Protein AF-A0A956RIX8-F1 (afdb_monomer)

Mean predicted aligned error: 12.95 Å

Sequence (134 aa):
MHLSDLALVLPLASARAPATLLAGATAPDLAAALFGGALIGLASMLLLLFSGRVAGISGVVGGLLPPRLGDLDWRVGFVAGLLVGGLALRLALPSTLDLSTLPDSTPLLLLGGALVGVGTRMGNGCTSGHGVCG

Radius of gyration: 19.91 Å; Cα contacts (8 Å, |Δi|>4): 50; chains: 1; bounding box: 48×53×37 Å

Solvent-accessible surface area (backbone atoms only — not comparable to full-atom values): 8118 Å² total; per-residue (Å²): 141,71,86,71,70,70,69,75,67,61,77,73,70,73,82,64,82,65,81,67,59,67,77,67,55,48,74,69,54,54,50,50,51,52,49,52,50,51,52,54,51,50,54,42,51,50,43,30,71,74,68,73,44,78,59,28,67,63,58,46,58,47,49,56,65,71,64,51,90,88,58,51,69,63,42,50,49,50,52,49,48,53,52,49,52,55,50,50,45,46,71,75,42,58,85,79,63,70,71,85,77,55,75,86,51,60,69,57,53,53,50,51,51,51,52,51,52,52,48,29,60,74,64,78,39,39,69,49,31,59,68,72,73,98

Secondary structure (DSSP, 8-state):
--GGGGGSSGGGSTTS--TTSSSS--HHHHHHHHHHHHHHHHHHHHHHHHHSS---HHHHHHTBTTB-TTSHHHHHHHHHHHHHHHHHHHHH-TTS--GGGS-S-HHHHHHHHHHHHHHHHHTT--HHHHHH--

Foldseek 3Di:
DDPVVVVVPPVVVVPDDDPPVVVPCDPVNVVVVVVVLVVLLVVQVVCCVPVVDGPALLVLVVCVVVPDPPCVVSSVVVVVCVVVVVVVCCVVPVPVDDPVPDPPDPVCVVVVVVVQSVVCVVVVGDCRRVVRVD

Structure (mmCIF, N/CA/C/O backbone):
data_AF-A0A956RIX8-F1
#
_entry.id   AF-A0A956RIX8-F1
#
loop_
_atom_site.group_PDB
_atom_site.id
_atom_site.type_symbol
_atom_site.label_atom_id
_atom_site.label_alt_id
_atom_site.label_comp_id
_atom_site.label_asym_id
_atom_site.label_entity_id
_atom_site.label_seq_id
_atom_site.pdbx_PDB_ins_code
_atom_site.Cartn_x
_atom_site.Cartn_y
_atom_site.Cartn_z
_atom_site.occupancy
_atom_site.B_iso_or_equiv
_atom_site.auth_seq_id
_atom_site.auth_comp_id
_atom_site.auth_asym_id
_atom_site.auth_atom_id
_atom_site.pdbx_PDB_model_num
ATOM 1 N N . MET A 1 1 ? 21.889 -40.172 -22.197 1.00 45.00 1 MET A N 1
ATOM 2 C CA . MET A 1 1 ? 22.613 -39.676 -21.008 1.00 45.00 1 MET A CA 1
ATOM 3 C C . MET A 1 1 ? 22.876 -38.201 -21.252 1.00 45.00 1 MET A C 1
ATOM 5 O O . MET A 1 1 ? 23.864 -37.842 -21.871 1.00 45.00 1 MET A O 1
ATOM 9 N N . HIS A 1 2 ? 21.842 -37.403 -21.000 1.00 42.53 2 HIS A N 1
ATOM 10 C CA . HIS A 1 2 ? 21.683 -36.031 -21.482 1.00 42.53 2 HIS A CA 1
ATOM 11 C C . HIS A 1 2 ? 22.212 -35.042 -20.437 1.00 42.53 2 HIS A C 1
ATOM 13 O O . HIS A 1 2 ? 22.118 -35.305 -19.243 1.00 42.53 2 HIS A O 1
ATOM 19 N N . LEU A 1 3 ? 22.718 -33.898 -20.905 1.00 52.66 3 LEU A N 1
ATOM 20 C CA . LEU A 1 3 ? 23.271 -32.767 -20.145 1.00 52.66 3 LEU A CA 1
ATOM 21 C C . LEU A 1 3 ? 22.281 -32.072 -19.167 1.00 52.66 3 LEU A C 1
ATOM 23 O O . LEU A 1 3 ? 22.537 -30.959 -18.717 1.00 52.66 3 LEU A O 1
ATOM 27 N N . SER A 1 4 ? 21.150 -32.692 -18.827 1.00 58.34 4 SER A N 1
ATOM 28 C CA . SER A 1 4 ? 20.066 -32.102 -18.031 1.00 58.34 4 SER A CA 1
ATOM 29 C C . SER A 1 4 ? 20.335 -32.036 -16.520 1.00 58.34 4 SER A C 1
ATOM 31 O O . SER A 1 4 ? 19.686 -31.247 -15.842 1.00 58.34 4 SER A O 1
ATOM 33 N N . ASP A 1 5 ? 21.305 -32.786 -15.987 1.00 55.19 5 ASP A N 1
ATOM 34 C CA . ASP A 1 5 ? 21.595 -32.785 -14.539 1.00 55.19 5 ASP A CA 1
ATOM 35 C C . ASP A 1 5 ? 22.498 -31.623 -14.083 1.00 55.19 5 ASP A C 1
ATOM 37 O O . ASP A 1 5 ? 22.530 -31.284 -12.900 1.00 55.19 5 ASP A O 1
ATOM 41 N N . LEU A 1 6 ? 23.198 -30.943 -15.003 1.00 52.47 6 LEU A N 1
ATOM 42 C CA . LEU A 1 6 ? 24.134 -29.868 -14.639 1.00 52.47 6 LEU A CA 1
ATOM 43 C C . LEU A 1 6 ? 23.445 -28.520 -14.345 1.00 52.47 6 LEU A C 1
ATOM 45 O O . LEU A 1 6 ? 24.066 -27.622 -13.781 1.00 52.47 6 LEU A O 1
ATOM 49 N N . ALA A 1 7 ? 22.162 -28.375 -14.692 1.00 53.59 7 ALA A N 1
ATOM 50 C CA . ALA A 1 7 ? 21.370 -27.183 -14.378 1.00 53.59 7 ALA A CA 1
ATOM 51 C C . ALA A 1 7 ? 20.842 -27.180 -12.930 1.00 53.59 7 ALA A C 1
ATOM 53 O O . ALA A 1 7 ? 20.496 -26.124 -12.403 1.00 53.59 7 ALA A O 1
ATOM 54 N N . LEU A 1 8 ? 20.811 -28.340 -12.261 1.00 51.28 8 LEU A N 1
ATOM 55 C CA . LEU A 1 8 ? 20.220 -28.480 -10.927 1.00 51.28 8 LEU A CA 1
ATOM 56 C C . LEU A 1 8 ? 21.199 -28.159 -9.780 1.00 51.28 8 LEU A C 1
ATOM 58 O O . LEU A 1 8 ? 20.767 -27.924 -8.656 1.00 51.28 8 LEU A O 1
ATOM 62 N N . VAL A 1 9 ? 22.510 -28.107 -10.053 1.00 52.53 9 VAL A N 1
ATOM 63 C CA . VAL A 1 9 ? 23.556 -27.811 -9.046 1.00 52.53 9 VAL A CA 1
ATOM 64 C C . VAL A 1 9 ? 23.860 -26.306 -8.940 1.00 52.53 9 VAL A C 1
ATOM 66 O O . VAL A 1 9 ? 24.395 -25.844 -7.932 1.00 52.53 9 VAL A O 1
ATOM 69 N N . LEU A 1 10 ? 23.461 -25.501 -9.932 1.00 49.25 10 LEU A N 1
ATOM 70 C CA . LEU A 1 10 ? 23.761 -24.067 -9.977 1.00 49.25 10 LEU A CA 1
ATOM 71 C C . LEU A 1 10 ? 22.887 -23.135 -9.092 1.00 49.25 10 LEU A C 1
ATOM 73 O O . LEU A 1 10 ? 23.363 -22.033 -8.810 1.00 49.25 10 LEU A O 1
ATOM 77 N N . PRO A 1 11 ? 21.687 -23.489 -8.569 1.00 48.12 11 PRO A N 1
ATOM 78 C CA . PRO A 1 11 ? 20.913 -22.550 -7.754 1.00 48.12 11 PRO A CA 1
ATOM 79 C C . PRO A 1 11 ? 21.360 -22.508 -6.281 1.00 48.12 11 PRO A C 1
ATOM 81 O O . PRO A 1 11 ? 20.822 -21.726 -5.506 1.00 48.12 11 PRO A O 1
ATOM 84 N N . LEU A 1 12 ? 22.353 -23.306 -5.869 1.00 50.25 12 LEU A N 1
ATOM 85 C CA . LEU A 1 12 ? 22.854 -23.332 -4.484 1.00 50.25 12 LEU A CA 1
ATOM 86 C C . LEU A 1 12 ? 24.093 -22.446 -4.250 1.00 50.25 12 LEU A C 1
ATOM 88 O O . LEU A 1 12 ? 24.515 -22.271 -3.109 1.00 50.25 12 LEU A O 1
ATOM 92 N N . ALA A 1 13 ? 24.652 -21.831 -5.299 1.00 44.34 13 ALA A N 1
ATOM 93 C CA . ALA A 1 13 ? 25.787 -20.906 -5.194 1.00 44.34 13 ALA A CA 1
ATOM 94 C C . ALA A 1 13 ? 25.377 -19.419 -5.090 1.00 44.34 13 ALA A C 1
ATOM 96 O O . ALA A 1 13 ? 26.247 -18.555 -4.997 1.00 44.34 13 ALA A O 1
ATOM 97 N N . SER A 1 14 ? 24.074 -19.098 -5.056 1.00 47.12 14 SER A N 1
ATOM 98 C CA . SER A 1 14 ? 23.570 -17.719 -4.888 1.00 47.12 14 SER A CA 1
ATOM 99 C C . SER A 1 14 ? 23.425 -17.287 -3.417 1.00 47.12 14 SER A C 1
ATOM 101 O O . SER A 1 14 ? 22.762 -16.296 -3.118 1.00 47.12 14 SER A O 1
ATOM 103 N N . ALA A 1 15 ? 24.038 -18.021 -2.482 1.00 44.91 15 ALA A N 1
ATOM 104 C CA . ALA A 1 15 ? 24.066 -17.687 -1.05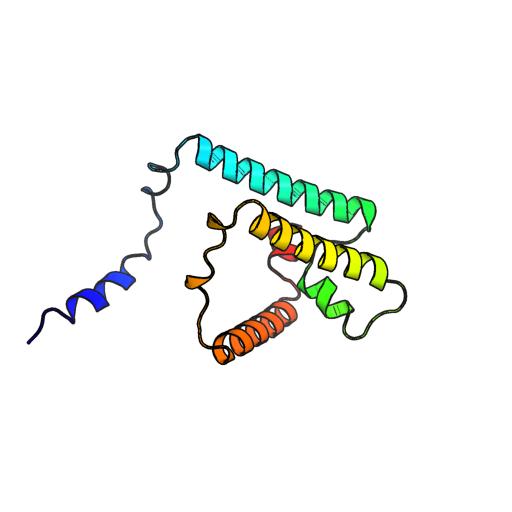5 1.00 44.91 15 ALA A CA 1
ATOM 105 C C . ALA A 1 15 ? 25.229 -16.747 -0.663 1.00 44.91 15 ALA A C 1
ATOM 107 O O . ALA A 1 15 ? 25.405 -16.442 0.517 1.00 44.91 15 ALA A O 1
ATOM 108 N N . ARG A 1 16 ? 26.027 -16.253 -1.624 1.00 46.75 16 ARG A N 1
ATOM 109 C CA . ARG A 1 16 ? 26.983 -15.157 -1.395 1.00 46.75 16 ARG A CA 1
ATOM 110 C C . ARG A 1 16 ? 26.485 -13.871 -2.040 1.00 46.75 16 ARG A C 1
ATOM 112 O O . ARG A 1 16 ? 26.516 -13.701 -3.252 1.00 46.75 16 ARG A O 1
ATOM 119 N N . ALA A 1 17 ? 26.027 -12.992 -1.161 1.00 50.84 17 ALA A N 1
ATOM 120 C CA . ALA A 1 17 ? 25.618 -11.624 -1.406 1.00 50.84 17 ALA A CA 1
ATOM 121 C C . ALA A 1 17 ? 26.650 -10.805 -2.222 1.00 50.84 17 ALA A C 1
ATOM 123 O O . ALA A 1 17 ? 27.845 -11.108 -2.228 1.00 50.84 17 ALA A O 1
ATOM 124 N N . PRO A 1 18 ? 26.190 -9.750 -2.911 1.00 52.62 18 PRO A N 1
ATOM 125 C CA . PRO A 1 18 ? 26.654 -9.394 -4.241 1.00 52.62 18 PRO A CA 1
ATOM 126 C C . PRO A 1 18 ? 27.433 -8.072 -4.236 1.00 52.62 18 PRO A C 1
ATOM 128 O O . PRO A 1 18 ? 26.849 -6.991 -4.266 1.00 52.62 18 PRO A O 1
ATOM 131 N N . ALA A 1 19 ? 28.764 -8.138 -4.280 1.00 52.03 19 ALA A N 1
ATOM 132 C CA . ALA A 1 19 ? 29.595 -6.962 -4.580 1.00 52.03 19 ALA A CA 1
ATOM 133 C C . ALA A 1 19 ? 29.402 -6.462 -6.034 1.00 52.03 19 ALA A C 1
ATOM 135 O O . ALA A 1 19 ? 29.719 -5.323 -6.359 1.00 52.03 19 ALA A O 1
ATOM 136 N N . THR A 1 20 ? 28.828 -7.296 -6.904 1.00 53.72 20 THR A N 1
ATOM 137 C CA . THR A 1 20 ? 28.527 -7.004 -8.313 1.00 53.72 20 THR A CA 1
ATOM 138 C C . THR A 1 20 ? 27.225 -6.225 -8.543 1.00 53.72 20 THR A C 1
ATOM 140 O O . THR A 1 20 ? 27.048 -5.686 -9.630 1.00 53.72 20 THR A O 1
ATOM 143 N N . LEU A 1 21 ? 26.335 -6.097 -7.547 1.00 51.97 21 LEU A N 1
ATOM 144 C CA . LEU A 1 21 ? 25.063 -5.357 -7.681 1.00 51.97 21 LEU A CA 1
ATOM 145 C C . LEU A 1 21 ? 25.234 -3.833 -7.555 1.00 51.97 21 LEU A C 1
ATOM 147 O O . LEU A 1 21 ? 24.476 -3.077 -8.150 1.00 51.97 21 LEU A O 1
ATOM 151 N N . LEU A 1 22 ? 26.266 -3.376 -6.838 1.00 53.00 22 LEU A N 1
ATOM 152 C CA . LEU A 1 22 ? 26.605 -1.950 -6.728 1.00 53.00 22 LEU A CA 1
ATOM 153 C C . LEU A 1 22 ? 27.419 -1.435 -7.925 1.00 53.00 22 LEU A C 1
ATOM 155 O O . LEU A 1 22 ? 27.432 -0.238 -8.178 1.00 53.00 22 LEU A O 1
ATOM 159 N N . ALA A 1 23 ? 28.067 -2.326 -8.683 1.00 52.69 23 ALA A N 1
ATOM 160 C CA . ALA A 1 23 ? 28.832 -1.960 -9.877 1.00 52.69 23 ALA A CA 1
ATOM 161 C C . ALA A 1 23 ? 27.947 -1.717 -11.118 1.00 52.69 23 ALA A C 1
ATOM 163 O O . ALA A 1 23 ? 28.408 -1.118 -12.086 1.00 52.69 23 ALA A O 1
ATOM 164 N N . GLY A 1 24 ? 26.691 -2.182 -11.089 1.00 52.81 24 GLY A N 1
ATOM 165 C CA . GLY A 1 24 ? 25.706 -2.006 -12.164 1.00 52.81 24 GLY A CA 1
ATOM 166 C C . GLY A 1 24 ? 24.582 -1.014 -11.853 1.00 52.81 24 GLY A C 1
ATOM 167 O O . GLY A 1 24 ? 23.819 -0.691 -12.755 1.00 52.81 24 GLY A O 1
ATOM 168 N N . ALA A 1 25 ? 24.474 -0.525 -10.611 1.00 55.72 25 ALA A N 1
ATOM 169 C CA . ALA A 1 25 ? 23.527 0.525 -10.253 1.00 55.72 25 ALA A CA 1
ATOM 170 C C . ALA A 1 25 ? 24.039 1.850 -10.821 1.00 55.72 25 ALA A C 1
ATOM 172 O O . ALA A 1 25 ? 24.967 2.466 -10.291 1.00 55.72 25 ALA A O 1
ATOM 173 N N . THR A 1 26 ? 23.465 2.277 -11.937 1.00 59.00 26 THR A N 1
ATOM 174 C CA . THR A 1 26 ? 23.766 3.595 -12.480 1.00 59.00 26 THR A CA 1
ATOM 175 C C . THR A 1 26 ? 23.222 4.656 -11.510 1.00 59.00 26 THR A C 1
ATOM 177 O O . THR A 1 26 ? 22.257 4.417 -10.786 1.00 59.00 26 THR A O 1
ATOM 180 N N . ALA A 1 27 ? 23.830 5.847 -11.453 1.00 62.72 27 ALA A N 1
ATOM 181 C CA . ALA A 1 27 ? 23.353 6.953 -10.608 1.00 62.72 27 ALA A CA 1
ATOM 182 C C . ALA A 1 27 ? 21.816 7.191 -10.623 1.00 62.72 27 ALA A C 1
ATOM 184 O O . ALA A 1 27 ? 21.268 7.467 -9.550 1.00 62.72 27 ALA A O 1
ATOM 185 N N . PRO A 1 28 ? 21.089 7.062 -11.760 1.00 63.47 28 PRO A N 1
ATOM 186 C CA . PRO A 1 28 ? 19.629 7.186 -11.758 1.00 63.47 28 PRO A CA 1
ATOM 187 C C . PRO A 1 28 ? 18.899 6.077 -10.982 1.00 63.47 28 PRO A C 1
ATOM 189 O O . PRO A 1 28 ? 17.834 6.350 -10.431 1.00 63.47 28 PRO A O 1
ATOM 192 N N . ASP A 1 29 ? 19.461 4.874 -10.860 1.00 75.69 29 ASP A N 1
ATOM 193 C CA . ASP A 1 29 ? 18.827 3.752 -10.151 1.00 75.69 29 ASP A CA 1
ATOM 194 C C . ASP A 1 29 ? 18.833 3.977 -8.634 1.00 75.69 29 ASP A C 1
ATOM 196 O O . ASP A 1 29 ? 17.839 3.741 -7.943 1.00 75.69 29 ASP A O 1
ATOM 200 N N . LEU A 1 30 ? 19.941 4.513 -8.111 1.00 80.75 30 LEU A N 1
ATOM 201 C CA . LEU A 1 30 ? 20.045 4.888 -6.701 1.00 80.75 30 LEU A CA 1
ATOM 202 C C . LEU A 1 30 ? 19.129 6.073 -6.375 1.00 80.75 30 LEU A C 1
ATOM 204 O O . LEU A 1 30 ? 18.462 6.076 -5.339 1.00 80.75 30 LEU A O 1
ATOM 208 N N . ALA A 1 31 ? 19.071 7.063 -7.269 1.00 80.75 31 ALA A N 1
ATOM 209 C CA . ALA A 1 31 ? 18.168 8.197 -7.126 1.00 80.75 31 ALA A CA 1
ATOM 210 C C . ALA A 1 31 ? 16.700 7.743 -7.115 1.00 80.75 31 ALA A C 1
ATOM 212 O O . ALA A 1 31 ? 15.934 8.196 -6.266 1.00 80.75 31 ALA A O 1
ATOM 213 N N . ALA A 1 32 ? 16.318 6.805 -7.988 1.00 82.75 32 ALA A N 1
ATOM 214 C CA . ALA A 1 32 ? 14.975 6.230 -8.012 1.00 82.75 32 ALA A CA 1
ATOM 215 C C . ALA A 1 32 ? 14.645 5.462 -6.720 1.00 82.75 32 ALA A C 1
ATOM 217 O O . ALA A 1 32 ? 13.554 5.632 -6.173 1.00 82.75 32 ALA A O 1
ATOM 218 N N . ALA A 1 33 ? 15.587 4.674 -6.189 1.00 83.50 33 ALA A N 1
ATOM 219 C CA . ALA A 1 33 ? 15.401 3.948 -4.931 1.00 83.50 33 ALA A CA 1
ATOM 220 C C . ALA A 1 33 ? 15.235 4.895 -3.727 1.00 83.50 33 ALA A C 1
ATOM 222 O O . ALA A 1 33 ? 14.320 4.717 -2.919 1.00 83.50 33 ALA A O 1
ATOM 223 N N . LEU A 1 34 ? 16.073 5.933 -3.630 1.00 86.44 34 LEU A N 1
ATOM 224 C CA . LEU A 1 34 ? 15.971 6.963 -2.590 1.00 86.44 34 LEU A CA 1
ATOM 225 C C . LEU A 1 34 ? 14.667 7.752 -2.703 1.00 86.44 34 LEU A C 1
ATOM 227 O O . LEU A 1 34 ? 14.008 7.995 -1.693 1.00 86.44 34 LEU A O 1
ATOM 231 N N . PHE A 1 35 ? 14.274 8.125 -3.921 1.00 89.38 35 PHE A N 1
ATOM 232 C CA . PHE A 1 35 ? 13.039 8.861 -4.164 1.00 89.38 35 PHE A CA 1
ATOM 233 C C . PHE A 1 35 ? 11.808 8.019 -3.814 1.00 89.38 35 PHE A C 1
ATOM 235 O O . PHE A 1 35 ? 10.914 8.497 -3.118 1.00 89.38 35 PHE A O 1
ATOM 242 N N . GLY A 1 36 ? 11.789 6.744 -4.209 1.00 86.38 36 GLY A N 1
ATOM 243 C CA . GLY A 1 36 ? 10.737 5.803 -3.827 1.00 86.38 36 GLY A CA 1
ATOM 244 C C . GLY A 1 36 ? 10.643 5.621 -2.310 1.00 86.38 36 GLY A C 1
ATOM 245 O O . GLY A 1 36 ? 9.555 5.730 -1.746 1.00 86.38 36 GLY A O 1
ATOM 246 N N . GLY A 1 37 ? 11.778 5.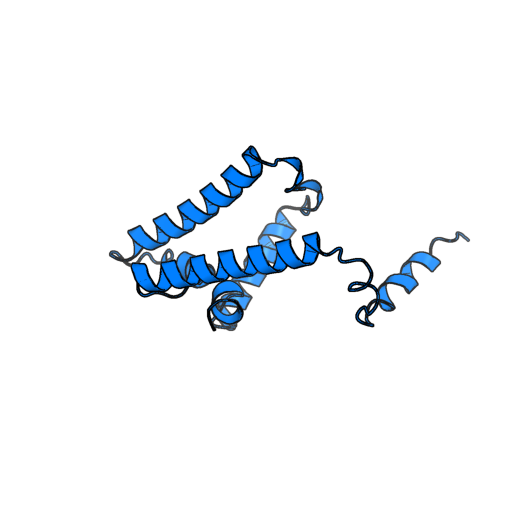425 -1.633 1.00 87.06 37 GLY A N 1
ATOM 247 C CA . GLY A 1 37 ? 11.829 5.323 -0.172 1.00 87.06 37 GLY A CA 1
ATOM 248 C C . GLY A 1 37 ? 11.341 6.592 0.532 1.00 87.06 37 GLY A C 1
ATOM 249 O O . GLY A 1 37 ? 10.523 6.513 1.450 1.00 87.06 37 GLY A O 1
ATOM 250 N N . ALA A 1 38 ? 11.773 7.766 0.063 1.00 89.62 38 ALA A N 1
ATOM 251 C CA . ALA A 1 38 ? 11.338 9.056 0.592 1.00 89.62 38 ALA A CA 1
ATOM 252 C C . ALA A 1 38 ? 9.827 9.271 0.416 1.00 89.62 38 ALA A C 1
ATOM 254 O O . ALA A 1 38 ? 9.167 9.720 1.352 1.00 89.62 38 ALA A O 1
ATOM 255 N N . LEU A 1 39 ? 9.263 8.907 -0.741 1.00 88.31 39 LEU A N 1
ATOM 256 C CA . LEU A 1 39 ? 7.821 8.984 -0.989 1.00 88.31 39 LEU A CA 1
ATOM 257 C C . LEU A 1 39 ? 7.023 8.053 -0.070 1.00 88.31 39 LEU A C 1
ATOM 259 O O . LEU A 1 39 ? 6.007 8.475 0.482 1.00 88.31 39 LEU A O 1
ATOM 263 N N . ILE A 1 40 ? 7.478 6.812 0.127 1.00 86.62 40 ILE A N 1
ATOM 264 C CA . ILE A 1 40 ? 6.809 5.850 1.019 1.00 86.62 40 ILE A CA 1
ATOM 265 C C . ILE A 1 40 ? 6.859 6.340 2.474 1.00 86.62 40 ILE A C 1
ATOM 267 O O . ILE A 1 40 ? 5.844 6.289 3.172 1.00 86.62 40 ILE A O 1
ATOM 271 N N . GLY A 1 41 ? 8.008 6.861 2.919 1.00 85.38 41 GLY A N 1
ATOM 272 C CA . GLY A 1 41 ? 8.167 7.440 4.256 1.00 85.38 41 GLY A CA 1
ATOM 273 C C . GLY A 1 41 ? 7.313 8.693 4.474 1.00 85.38 41 GLY A C 1
ATOM 274 O O . GLY A 1 41 ? 6.681 8.842 5.519 1.00 85.38 41 GLY A O 1
ATOM 275 N N . LEU A 1 42 ? 7.222 9.574 3.473 1.00 86.12 42 LEU A N 1
ATOM 276 C CA . LEU A 1 42 ? 6.328 10.734 3.531 1.00 86.12 42 LEU A CA 1
ATOM 277 C C . LEU A 1 42 ? 4.860 10.313 3.590 1.00 86.12 42 LEU A C 1
ATOM 279 O O . LEU A 1 42 ? 4.102 10.865 4.384 1.00 86.12 42 LEU A O 1
ATOM 283 N N . ALA A 1 43 ? 4.456 9.324 2.791 1.00 84.81 43 ALA A N 1
ATOM 284 C CA . ALA A 1 43 ? 3.088 8.820 2.793 1.00 84.81 43 ALA A CA 1
ATOM 285 C C . ALA A 1 43 ? 2.697 8.217 4.155 1.00 84.81 43 ALA A C 1
ATOM 287 O O . ALA A 1 43 ? 1.593 8.472 4.643 1.00 84.81 43 ALA A O 1
ATOM 288 N N . SER A 1 44 ? 3.594 7.461 4.800 1.00 83.50 44 SER A N 1
ATOM 289 C CA . SER A 1 44 ? 3.335 6.879 6.123 1.00 83.50 44 SER A CA 1
ATOM 290 C C . SER A 1 44 ? 3.280 7.939 7.232 1.00 83.50 44 SER A C 1
ATOM 292 O O . SER A 1 44 ? 2.382 7.885 8.074 1.00 83.50 44 SER A O 1
ATOM 294 N N . MET A 1 45 ? 4.161 8.946 7.192 1.00 82.50 45 MET A N 1
ATOM 295 C CA . MET A 1 45 ? 4.126 10.111 8.0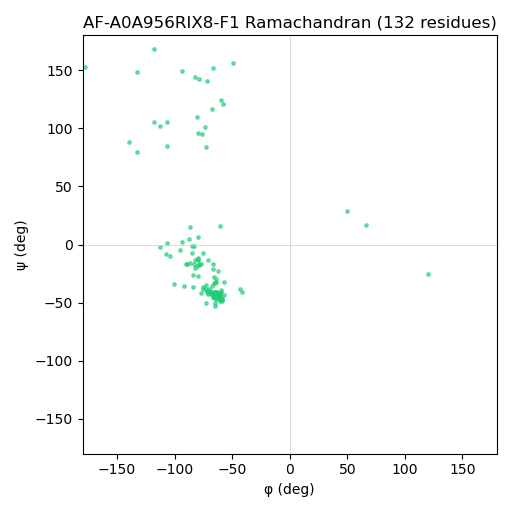90 1.00 82.50 45 MET A CA 1
ATOM 296 C C . MET A 1 45 ? 2.840 10.922 7.940 1.00 82.50 45 MET A C 1
ATOM 298 O O . MET A 1 45 ? 2.222 11.297 8.935 1.00 82.50 45 MET A O 1
ATOM 302 N N . LEU A 1 46 ? 2.403 11.169 6.705 1.00 82.62 46 LEU A N 1
ATOM 303 C CA . LEU A 1 46 ? 1.176 11.914 6.445 1.00 82.62 46 LEU A CA 1
ATOM 304 C C . LEU A 1 46 ? -0.045 11.165 6.990 1.00 82.62 46 LEU A C 1
ATOM 306 O O . LEU A 1 46 ? -0.919 11.765 7.614 1.00 82.62 46 LEU A O 1
ATOM 310 N N . LEU A 1 47 ? -0.078 9.842 6.827 1.00 81.12 47 LEU A N 1
ATOM 311 C CA . LEU A 1 47 ? -1.148 9.012 7.372 1.00 81.12 47 LEU A CA 1
ATOM 312 C C . LEU A 1 47 ? -1.162 9.026 8.908 1.00 81.12 47 LEU A C 1
ATOM 314 O O . LEU A 1 47 ? -2.232 9.147 9.510 1.00 81.12 47 LEU A O 1
ATOM 318 N N . LEU A 1 48 ? 0.015 8.983 9.537 1.00 80.00 48 LEU A N 1
ATOM 319 C CA . LEU A 1 48 ? 0.165 9.148 10.984 1.00 80.00 48 LEU A CA 1
ATOM 320 C C . LEU A 1 48 ? -0.333 10.514 11.466 1.00 80.00 48 LEU A C 1
ATOM 322 O O . LEU A 1 48 ? -1.051 10.571 12.460 1.00 80.00 48 LEU A O 1
ATOM 326 N N . LEU A 1 49 ? -0.010 11.595 10.757 1.00 80.19 49 LEU A N 1
ATOM 327 C CA . LEU A 1 49 ? -0.413 12.953 11.129 1.00 80.19 49 LEU A CA 1
ATOM 328 C C . LEU A 1 49 ? -1.919 13.195 10.966 1.00 80.19 49 LEU A C 1
ATOM 330 O O . LEU A 1 49 ? -2.531 13.813 11.833 1.00 80.19 49 LEU A O 1
ATOM 334 N N . PHE A 1 50 ? -2.528 12.704 9.884 1.00 73.56 50 PHE A N 1
ATOM 335 C CA . PHE A 1 50 ? -3.947 12.950 9.601 1.00 73.56 50 PHE A CA 1
ATOM 336 C C . PHE A 1 50 ? -4.897 11.986 10.318 1.00 73.56 50 PHE A C 1
ATOM 338 O O . PHE A 1 50 ? -5.984 12.393 10.717 1.00 73.56 50 PHE A O 1
ATOM 345 N N . SER A 1 51 ? -4.524 10.711 10.467 1.00 70.38 51 SER A N 1
ATOM 346 C CA . SER A 1 51 ? -5.383 9.698 11.107 1.00 70.38 51 SER A CA 1
ATOM 347 C C . SER A 1 51 ? -4.957 9.338 12.531 1.00 70.38 51 SER A C 1
ATOM 349 O O . SER A 1 51 ? -5.695 8.620 13.208 1.00 70.38 51 SER A O 1
ATOM 351 N N . GLY A 1 52 ? -3.783 9.787 12.998 1.00 66.94 52 GLY A N 1
ATOM 352 C CA . GLY A 1 52 ? -3.235 9.424 14.313 1.00 66.94 52 GLY A CA 1
ATOM 353 C C . GLY A 1 52 ? -2.859 7.943 14.432 1.00 66.94 52 GLY A C 1
ATOM 354 O O . GLY A 1 52 ? -2.758 7.418 15.539 1.00 66.94 52 GLY A O 1
ATOM 355 N N . ARG A 1 53 ? -2.734 7.229 13.304 1.00 70.25 53 ARG A N 1
ATOM 356 C CA . ARG A 1 53 ? -2.622 5.761 13.244 1.00 70.25 53 ARG A CA 1
ATOM 357 C C . ARG A 1 53 ? -1.481 5.328 12.332 1.00 70.25 53 ARG A C 1
ATOM 359 O O . ARG A 1 53 ? -1.180 5.990 11.351 1.00 70.25 53 ARG A O 1
ATOM 366 N N . VAL A 1 54 ? -0.861 4.197 12.657 1.00 72.94 54 VAL A N 1
ATOM 367 C CA . VAL A 1 54 ? 0.273 3.620 11.916 1.00 72.94 54 VAL A CA 1
ATOM 368 C C . VAL A 1 54 ? -0.203 2.898 10.643 1.00 72.94 54 VAL A C 1
ATOM 370 O O . VAL A 1 54 ? -1.231 2.215 10.661 1.00 72.94 54 VAL A O 1
ATOM 373 N N . ALA A 1 55 ? 0.560 2.995 9.546 1.00 68.25 55 ALA A N 1
ATOM 374 C CA . ALA A 1 55 ? 0.264 2.351 8.261 1.00 68.25 55 ALA A CA 1
ATOM 375 C C . ALA A 1 55 ? 0.495 0.819 8.296 1.00 68.25 55 ALA A C 1
ATOM 377 O O . ALA A 1 55 ? 1.538 0.297 7.899 1.00 68.25 55 ALA A O 1
ATOM 378 N N . GLY A 1 56 ? -0.503 0.065 8.764 1.00 72.44 56 GLY A N 1
ATOM 379 C CA . GLY A 1 56 ? -0.475 -1.402 8.798 1.00 72.44 56 GLY A CA 1
ATOM 380 C C . GLY A 1 56 ? -1.576 -2.035 7.952 1.00 72.44 56 GLY A C 1
ATOM 381 O O . GLY A 1 56 ? -2.714 -2.090 8.410 1.00 72.44 56 GLY A O 1
ATOM 382 N N . ILE A 1 57 ? -1.256 -2.589 6.775 1.00 74.81 57 ILE A N 1
ATOM 383 C CA . ILE A 1 57 ? -2.262 -3.198 5.875 1.00 74.81 57 ILE A CA 1
ATOM 384 C C . ILE A 1 57 ? -3.019 -4.335 6.584 1.00 74.81 57 ILE A C 1
ATOM 386 O O . ILE A 1 57 ? -4.249 -4.333 6.599 1.00 74.81 57 ILE A O 1
ATOM 390 N N . SER A 1 58 ? -2.317 -5.251 7.265 1.00 72.62 58 SER A N 1
ATOM 391 C CA . SER A 1 58 ? -2.963 -6.341 8.019 1.00 72.62 58 SER A CA 1
ATOM 392 C C . SER A 1 58 ? -3.814 -5.835 9.191 1.00 72.62 58 SER A C 1
ATOM 394 O O . SER A 1 58 ? -4.822 -6.450 9.526 1.00 72.62 58 SER A O 1
ATOM 396 N N . GLY A 1 59 ? -3.457 -4.697 9.795 1.00 70.38 59 GLY A N 1
ATOM 397 C CA . GLY A 1 59 ? -4.245 -4.064 10.858 1.00 70.38 59 GLY A CA 1
ATOM 398 C C . GLY A 1 59 ? -5.488 -3.350 10.325 1.00 70.38 59 GLY A C 1
ATOM 399 O O . GLY A 1 59 ? -6.545 -3.402 10.959 1.00 70.38 59 GLY A O 1
ATOM 400 N N . VAL A 1 60 ? -5.384 -2.726 9.146 1.00 74.56 60 VAL A N 1
ATOM 401 C CA . VAL A 1 60 ? -6.493 -2.082 8.426 1.00 74.56 60 VAL A CA 1
ATOM 402 C C . VAL A 1 60 ? -7.521 -3.127 7.996 1.00 74.56 60 VAL A C 1
ATOM 404 O O . VAL A 1 60 ? -8.690 -3.008 8.367 1.00 74.56 60 VAL A O 1
ATOM 407 N N . VAL A 1 61 ? -7.068 -4.177 7.307 1.00 74.12 61 VAL A N 1
ATOM 408 C CA . VAL A 1 61 ? -7.904 -5.293 6.838 1.00 74.12 61 VAL A CA 1
ATOM 409 C C . VAL A 1 61 ? -8.439 -6.121 8.010 1.00 74.12 61 VAL A C 1
ATOM 411 O O . VAL A 1 61 ? -9.618 -6.455 8.039 1.00 74.12 61 VAL A O 1
ATOM 414 N N . GLY A 1 62 ? -7.626 -6.384 9.036 1.00 68.25 62 GLY A N 1
ATOM 415 C CA . GLY A 1 62 ? -8.062 -7.125 10.224 1.00 68.25 62 GLY A CA 1
ATOM 416 C C . GLY A 1 62 ? -9.126 -6.398 11.053 1.00 68.25 62 GLY A C 1
ATOM 417 O O . GLY A 1 62 ? -10.009 -7.038 11.608 1.00 68.25 62 GLY A O 1
ATOM 418 N N . GLY A 1 63 ? -9.104 -5.063 11.112 1.00 65.06 63 GLY A N 1
ATOM 419 C CA . GLY A 1 63 ? -10.153 -4.293 11.799 1.00 65.06 63 GLY A CA 1
ATOM 420 C C . GLY A 1 63 ? -11.398 -4.001 10.953 1.00 65.06 63 GLY A C 1
ATOM 421 O O . GLY A 1 63 ? -12.337 -3.395 11.464 1.00 65.06 63 GLY A O 1
ATOM 422 N N . LEU A 1 64 ? -11.422 -4.438 9.688 1.00 64.19 64 LEU A N 1
ATOM 423 C CA . LEU A 1 64 ? -12.654 -4.558 8.900 1.00 64.19 64 LEU A CA 1
ATOM 424 C C . LEU A 1 64 ? -13.433 -5.839 9.262 1.00 64.19 64 LEU A C 1
ATOM 426 O O . LEU A 1 64 ? -14.596 -5.961 8.888 1.00 64.19 64 LEU A O 1
ATOM 430 N N . LEU A 1 65 ? -12.828 -6.774 10.012 1.00 60.81 65 LEU A N 1
ATOM 431 C CA . LEU A 1 65 ? -13.401 -8.089 10.299 1.00 60.81 65 LEU A CA 1
ATOM 432 C C . LEU A 1 65 ? -13.145 -8.516 11.768 1.00 60.81 65 LEU A C 1
ATOM 434 O O . LEU A 1 65 ? -12.148 -9.187 12.041 1.00 60.81 65 LEU A O 1
ATOM 438 N N . PRO A 1 66 ? -14.014 -8.177 12.750 1.00 59.31 66 PRO A N 1
ATOM 439 C CA . PRO A 1 66 ? -15.325 -7.524 12.657 1.00 59.31 66 PRO A CA 1
ATOM 440 C C . PRO A 1 66 ? -15.243 -5.987 12.549 1.00 59.31 66 PRO A C 1
ATOM 442 O O . PRO A 1 66 ? -14.392 -5.372 13.197 1.00 59.31 66 PRO A O 1
ATOM 445 N N . PRO A 1 67 ? -16.144 -5.350 11.780 1.00 62.22 67 PRO A N 1
ATOM 446 C CA . PRO A 1 67 ? -16.121 -3.909 11.564 1.00 62.22 67 PRO A CA 1
ATOM 447 C C . PRO A 1 67 ? -16.450 -3.166 12.862 1.00 62.22 67 PRO A C 1
ATOM 449 O O . PRO A 1 67 ? -17.552 -3.273 13.402 1.00 62.22 67 PRO A O 1
ATOM 452 N N . ARG A 1 68 ? -15.498 -2.379 13.369 1.00 61.19 68 ARG A N 1
ATOM 453 C CA . ARG A 1 68 ? -15.774 -1.419 14.446 1.00 61.19 68 ARG A CA 1
ATOM 454 C C . ARG A 1 68 ? -16.403 -0.168 13.835 1.00 61.19 68 ARG A C 1
ATOM 456 O O . ARG A 1 68 ? -15.728 0.572 13.118 1.00 61.19 68 ARG A O 1
ATOM 463 N N . LEU A 1 69 ? -17.695 0.048 14.098 1.00 55.12 69 LEU A N 1
ATOM 464 C CA . LEU A 1 69 ? -18.412 1.253 13.673 1.00 55.12 69 LEU A CA 1
ATOM 465 C C . LEU A 1 69 ? -17.704 2.494 14.249 1.00 55.12 69 LEU A C 1
ATOM 467 O O . LEU A 1 69 ? -17.519 2.588 15.459 1.00 55.12 69 LEU A O 1
ATOM 471 N N . GLY A 1 70 ? -17.259 3.399 13.371 1.00 67.31 70 GLY A N 1
ATOM 472 C CA . GLY A 1 70 ? -16.500 4.615 13.708 1.00 67.31 70 GLY A CA 1
ATOM 473 C C . GLY A 1 70 ? -15.104 4.697 13.075 1.00 67.31 70 GLY A C 1
ATOM 474 O O . GLY A 1 70 ? -14.616 5.791 12.822 1.00 67.31 70 GLY A O 1
ATOM 475 N N . ASP A 1 71 ? -14.489 3.559 12.738 1.00 69.12 71 ASP A N 1
ATOM 476 C CA . ASP A 1 71 ? -13.145 3.509 12.136 1.00 69.12 71 ASP A CA 1
ATOM 477 C C . ASP A 1 71 ? -13.159 3.143 10.640 1.00 69.12 71 ASP A C 1
ATOM 479 O O . ASP A 1 71 ? -12.105 2.977 10.029 1.00 69.12 71 ASP A O 1
ATOM 483 N N . LEU A 1 72 ? -14.335 2.949 10.042 1.00 73.50 72 LEU A N 1
ATOM 484 C CA . LEU A 1 72 ? -14.452 2.428 8.678 1.00 73.50 72 LEU A CA 1
ATOM 485 C C . LEU A 1 72 ? -14.048 3.454 7.618 1.00 73.50 72 LEU A C 1
ATOM 487 O O . LEU A 1 72 ? -13.378 3.076 6.663 1.00 73.50 72 LEU A O 1
ATOM 491 N N . ASP A 1 73 ? -14.377 4.732 7.807 1.00 78.81 73 ASP A N 1
ATOM 492 C CA . ASP A 1 73 ? -14.172 5.765 6.785 1.00 78.81 73 ASP A CA 1
ATOM 493 C C . ASP A 1 73 ? -12.691 5.914 6.405 1.00 78.81 73 ASP A C 1
ATOM 495 O O . ASP A 1 73 ? -12.338 5.890 5.225 1.00 78.81 73 ASP A O 1
ATOM 499 N N . TRP A 1 74 ? -11.793 5.961 7.397 1.00 78.44 74 TRP A N 1
ATOM 500 C CA . TRP A 1 74 ? -10.352 6.065 7.140 1.00 78.44 74 TRP A CA 1
ATOM 501 C C . TRP A 1 74 ? -9.759 4.755 6.597 1.00 78.44 74 TRP A C 1
ATOM 503 O O . TRP A 1 74 ? -8.872 4.787 5.743 1.00 78.44 74 TRP A O 1
ATOM 513 N N . ARG A 1 75 ? -10.256 3.593 7.050 1.00 80.56 75 ARG A N 1
ATOM 514 C CA . ARG A 1 75 ? -9.800 2.269 6.583 1.00 80.56 75 ARG A CA 1
ATOM 515 C C . ARG A 1 75 ? -10.172 2.042 5.125 1.00 80.56 75 ARG A C 1
ATOM 517 O O . ARG A 1 75 ? -9.335 1.595 4.344 1.00 80.56 75 ARG A O 1
ATOM 524 N N . VAL A 1 76 ? -11.411 2.365 4.764 1.00 80.81 76 VAL A N 1
ATOM 525 C CA . VAL A 1 76 ? -11.908 2.286 3.388 1.00 80.81 76 VAL A CA 1
ATOM 526 C C . VAL A 1 76 ? -11.179 3.301 2.519 1.00 80.81 76 VAL A C 1
ATOM 528 O O . VAL A 1 76 ? -10.712 2.920 1.452 1.00 80.81 76 VAL A O 1
ATOM 531 N N . GLY A 1 77 ? -10.987 4.539 2.988 1.00 83.88 77 GLY A N 1
ATOM 532 C CA . GLY A 1 77 ? -10.198 5.548 2.276 1.00 83.88 77 GLY A CA 1
ATOM 533 C C . GLY A 1 77 ? -8.765 5.090 1.991 1.00 83.88 77 GLY A C 1
ATOM 534 O O . GLY A 1 77 ? -8.285 5.232 0.868 1.00 83.88 77 GLY A O 1
ATOM 535 N N . PHE A 1 78 ? -8.103 4.459 2.965 1.00 82.94 78 PHE A N 1
ATOM 536 C CA . PHE A 1 78 ? -6.761 3.902 2.786 1.00 82.94 78 PHE A CA 1
ATOM 537 C C . PHE A 1 78 ? -6.728 2.754 1.769 1.00 82.94 78 PHE A C 1
ATOM 539 O O . PHE A 1 78 ? -5.914 2.770 0.846 1.00 82.94 78 PHE A O 1
ATOM 546 N N . VAL A 1 79 ? -7.619 1.765 1.908 1.00 85.62 79 VAL A N 1
ATOM 547 C CA . VAL A 1 79 ? -7.685 0.620 0.982 1.00 85.62 79 VAL A CA 1
ATOM 548 C C . VAL A 1 79 ? -8.051 1.084 -0.429 1.00 85.62 79 VAL A C 1
ATOM 550 O O . VAL A 1 79 ? -7.427 0.651 -1.395 1.00 85.62 79 VAL A O 1
ATOM 553 N N . ALA A 1 80 ? -9.011 2.000 -0.557 1.00 86.69 80 ALA A N 1
ATOM 554 C CA . ALA A 1 80 ? -9.393 2.594 -1.832 1.00 86.69 80 ALA A CA 1
ATOM 555 C C . ALA A 1 80 ? -8.225 3.366 -2.454 1.00 86.69 80 ALA A C 1
ATOM 557 O O . ALA A 1 80 ? -7.937 3.165 -3.629 1.00 86.69 80 ALA A O 1
ATOM 558 N N . GLY A 1 81 ? -7.502 4.179 -1.677 1.00 85.56 81 GLY A N 1
ATOM 559 C CA . GLY A 1 81 ? -6.311 4.887 -2.148 1.00 85.56 81 GLY A CA 1
ATOM 560 C C . GLY A 1 81 ? -5.217 3.941 -2.648 1.00 85.56 81 GLY A C 1
ATOM 561 O O . GLY A 1 81 ? -4.635 4.184 -3.703 1.00 85.56 81 GLY A O 1
ATOM 562 N N . LEU A 1 82 ? -4.985 2.824 -1.951 1.00 86.06 82 LEU A N 1
ATOM 563 C CA . LEU A 1 82 ? -4.012 1.807 -2.359 1.00 86.06 82 LEU A CA 1
ATOM 564 C C . LEU A 1 82 ? -4.424 1.101 -3.664 1.00 86.06 82 LEU A C 1
ATOM 566 O O . LEU A 1 82 ? -3.599 0.932 -4.563 1.00 86.06 82 LEU A O 1
ATOM 570 N N . LEU A 1 83 ? -5.705 0.744 -3.801 1.00 88.56 83 LEU A N 1
ATOM 571 C CA . LEU A 1 83 ? -6.251 0.145 -5.023 1.00 88.56 83 LEU A CA 1
ATOM 572 C C . LEU A 1 83 ? -6.213 1.119 -6.206 1.00 88.56 83 LEU A C 1
ATOM 574 O O . LEU A 1 83 ? -5.776 0.747 -7.295 1.00 88.56 83 LEU A O 1
ATOM 578 N N . VAL A 1 84 ? -6.636 2.368 -5.992 1.00 90.94 84 VAL A N 1
ATOM 579 C CA . VAL A 1 84 ? -6.626 3.420 -7.016 1.00 90.94 84 VAL A CA 1
ATOM 580 C C . VAL A 1 84 ? -5.196 3.743 -7.434 1.00 90.94 84 VAL A C 1
ATOM 582 O O . VAL A 1 84 ? -4.947 3.854 -8.627 1.00 90.94 84 VAL A O 1
ATOM 585 N N . GLY A 1 85 ? -4.247 3.830 -6.499 1.00 86.81 85 GLY A N 1
ATOM 586 C CA . GLY A 1 85 ? -2.836 4.065 -6.809 1.00 86.81 85 GLY A CA 1
ATOM 587 C C . GLY A 1 85 ? -2.235 2.962 -7.684 1.00 86.81 85 GLY A C 1
ATOM 588 O O . GLY A 1 85 ? -1.624 3.255 -8.711 1.00 86.81 85 GLY A O 1
ATOM 589 N N . GLY A 1 86 ? -2.470 1.692 -7.333 1.00 85.50 86 GLY A N 1
ATOM 590 C CA . GLY A 1 86 ? -2.018 0.555 -8.141 1.00 85.50 86 GLY A CA 1
ATOM 591 C C . GLY A 1 86 ? -2.677 0.504 -9.523 1.00 85.50 86 GLY A C 1
ATOM 592 O O . GLY A 1 86 ? -2.006 0.262 -10.527 1.00 85.50 86 GLY A O 1
ATOM 593 N N . LEU A 1 87 ? -3.981 0.786 -9.598 1.00 86.94 87 LEU A N 1
ATOM 594 C CA . LEU A 1 87 ? -4.707 0.825 -10.867 1.00 86.94 87 LEU A CA 1
ATOM 595 C C . LEU A 1 87 ? -4.259 1.999 -11.749 1.00 86.94 87 LEU A C 1
ATOM 597 O O . LEU A 1 87 ? -4.052 1.813 -12.944 1.00 86.94 87 LEU A O 1
ATOM 601 N N . ALA A 1 88 ? -4.067 3.184 -11.173 1.00 88.31 88 ALA A N 1
ATOM 602 C CA . ALA A 1 88 ? -3.558 4.352 -11.882 1.00 88.31 88 ALA A CA 1
ATOM 603 C C . ALA A 1 88 ? -2.159 4.084 -12.446 1.00 88.31 88 ALA A C 1
ATOM 605 O O . ALA A 1 88 ? -1.906 4.404 -13.606 1.00 88.31 88 ALA A O 1
ATOM 606 N N . LEU A 1 89 ? -1.284 3.425 -11.675 1.00 86.00 89 LEU A N 1
ATOM 607 C CA . LEU A 1 89 ? 0.035 3.017 -12.155 1.00 86.00 89 LEU A CA 1
ATOM 608 C C . LEU A 1 89 ? -0.073 2.029 -13.322 1.00 86.00 89 LEU A C 1
ATOM 610 O O . LEU A 1 89 ? 0.609 2.205 -14.327 1.00 86.00 89 LEU A O 1
ATOM 614 N N . ARG A 1 90 ? -0.978 1.046 -13.231 1.00 83.69 90 ARG A N 1
ATOM 615 C CA . ARG A 1 90 ? -1.242 0.092 -14.318 1.00 83.69 90 ARG A CA 1
ATOM 616 C C . ARG A 1 90 ? -1.720 0.772 -15.599 1.00 83.69 90 ARG A C 1
ATOM 618 O O . ARG A 1 90 ? -1.351 0.341 -16.686 1.00 83.69 90 ARG A O 1
ATOM 625 N N . LEU A 1 91 ? -2.563 1.795 -15.477 1.00 84.69 91 LEU A N 1
ATOM 626 C CA . LEU A 1 91 ? -3.092 2.536 -16.623 1.00 84.69 91 LEU A CA 1
ATOM 627 C C . LEU A 1 91 ? -2.051 3.490 -17.222 1.00 84.69 91 LEU A C 1
ATOM 629 O O . LEU A 1 91 ? -1.993 3.630 -18.440 1.00 84.69 91 LEU A O 1
ATOM 633 N N . ALA A 1 92 ? -1.234 4.133 -16.387 1.00 87.50 92 ALA A N 1
ATOM 634 C CA . ALA A 1 92 ? -0.224 5.088 -16.832 1.00 87.50 92 ALA A CA 1
ATOM 635 C C . ALA A 1 92 ? 1.014 4.398 -17.426 1.00 87.50 92 ALA A C 1
ATOM 637 O O . ALA A 1 92 ? 1.556 4.857 -18.430 1.00 87.50 92 ALA A O 1
ATOM 638 N N . LEU A 1 93 ? 1.476 3.310 -16.804 1.00 83.81 93 LEU A N 1
ATOM 639 C CA . LEU A 1 93 ? 2.660 2.555 -17.207 1.00 83.81 93 LEU A CA 1
ATOM 640 C C . LEU A 1 93 ? 2.340 1.048 -17.224 1.00 83.81 93 LEU A C 1
ATOM 642 O O . LEU A 1 93 ? 2.703 0.319 -16.303 1.00 83.81 93 LEU A O 1
ATOM 646 N N . PRO A 1 94 ? 1.686 0.538 -18.280 1.00 74.19 94 PRO A N 1
ATOM 647 C CA . PRO A 1 94 ? 1.310 -0.874 -18.360 1.00 74.19 94 PRO A CA 1
ATOM 648 C C . PRO A 1 94 ? 2.514 -1.823 -18.464 1.00 74.19 94 PRO A C 1
ATOM 650 O O . PRO A 1 94 ? 2.389 -2.999 -18.142 1.00 74.19 94 PRO A O 1
ATOM 653 N N . SER A 1 95 ? 3.680 -1.329 -18.890 1.00 70.50 95 SER A N 1
ATOM 654 C CA . SER A 1 95 ? 4.906 -2.118 -19.062 1.00 70.50 95 SER A CA 1
ATOM 655 C C . SER A 1 95 ? 5.676 -2.391 -17.767 1.00 70.50 95 SER A C 1
ATOM 657 O O . SER A 1 95 ? 6.581 -3.219 -17.777 1.00 70.50 95 SER A O 1
ATOM 659 N N . THR A 1 96 ? 5.357 -1.713 -16.660 1.00 70.75 96 THR A N 1
ATOM 660 C CA . THR A 1 96 ? 6.059 -1.904 -15.375 1.00 70.75 96 THR A CA 1
ATOM 661 C C . THR A 1 96 ? 5.430 -2.991 -14.509 1.00 70.75 96 THR A C 1
ATOM 663 O O . THR A 1 96 ? 6.069 -3.482 -13.581 1.00 70.75 96 THR A O 1
ATOM 666 N N . LEU A 1 97 ? 4.190 -3.387 -14.809 1.00 68.62 97 LEU A N 1
ATOM 667 C CA . LEU A 1 97 ? 3.461 -4.426 -14.090 1.00 68.62 97 LEU A CA 1
ATOM 668 C C . LEU A 1 97 ? 3.387 -5.687 -14.946 1.00 68.62 97 LEU A C 1
ATOM 670 O O . LEU A 1 97 ? 2.402 -5.928 -15.646 1.00 68.62 97 LEU A O 1
ATOM 674 N N . ASP A 1 98 ? 4.441 -6.496 -14.873 1.00 69.81 98 ASP A N 1
ATOM 675 C CA . ASP A 1 98 ? 4.483 -7.783 -15.555 1.00 69.81 98 ASP A CA 1
ATOM 676 C C . ASP A 1 98 ? 3.699 -8.846 -14.772 1.00 69.81 98 ASP A C 1
ATOM 678 O O . ASP A 1 98 ? 4.186 -9.470 -13.824 1.00 69.81 98 ASP A O 1
ATOM 682 N N . LEU A 1 99 ? 2.445 -9.038 -15.179 1.00 70.44 99 LEU A N 1
ATOM 683 C CA . LEU A 1 99 ? 1.543 -10.018 -14.581 1.00 70.44 99 LEU A CA 1
ATOM 684 C C . LEU A 1 99 ? 1.859 -11.462 -14.999 1.00 70.44 99 LEU A C 1
ATOM 686 O O . LEU A 1 99 ? 1.272 -12.381 -14.433 1.00 70.44 99 L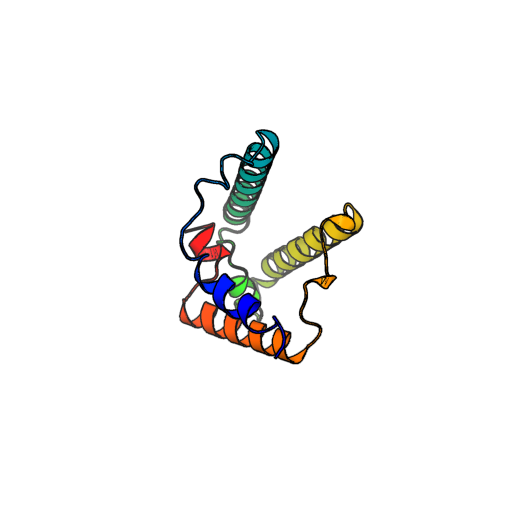EU A O 1
ATOM 690 N N . SER A 1 100 ? 2.783 -11.681 -15.942 1.00 66.44 100 SER A N 1
ATOM 691 C CA . SER A 1 100 ? 3.171 -13.029 -16.384 1.00 66.44 100 SER A CA 1
ATOM 692 C C . SER A 1 100 ? 3.988 -13.802 -15.340 1.00 66.44 100 SER A C 1
ATOM 694 O O . SER A 1 100 ? 4.147 -15.014 -15.445 1.00 66.44 100 SER A O 1
ATOM 696 N N . THR A 1 101 ? 4.476 -13.112 -14.305 1.00 70.75 101 THR A N 1
ATOM 697 C CA . THR A 1 101 ? 5.203 -13.714 -13.178 1.00 70.75 101 THR A CA 1
ATOM 698 C C . THR A 1 101 ? 4.286 -14.258 -12.081 1.00 70.75 101 THR A C 1
ATOM 700 O O . THR A 1 101 ? 4.766 -14.908 -11.147 1.00 70.75 101 THR A O 1
ATOM 703 N N . LEU A 1 102 ? 2.973 -14.009 -12.159 1.00 73.19 102 LEU A N 1
ATOM 704 C CA . LEU A 1 102 ? 2.040 -14.561 -11.186 1.00 73.19 102 LEU A CA 1
ATOM 705 C C . LEU A 1 102 ? 1.877 -16.071 -11.412 1.00 73.19 102 LEU A C 1
ATOM 707 O O . LEU A 1 102 ? 1.786 -16.515 -12.553 1.00 73.19 102 LEU A O 1
ATOM 711 N N . PRO A 1 103 ? 1.783 -16.873 -10.339 1.00 71.94 103 PRO A N 1
ATOM 712 C CA . PRO A 1 103 ? 1.435 -18.278 -10.481 1.00 71.94 103 PRO A CA 1
ATOM 713 C C . PRO A 1 103 ? 0.055 -18.415 -11.140 1.00 71.94 103 PRO A C 1
ATOM 715 O O . PRO A 1 103 ? -0.932 -17.918 -10.600 1.00 71.94 103 PRO A O 1
ATOM 718 N N . ASP A 1 104 ? -0.045 -19.154 -12.246 1.00 76.00 104 ASP A N 1
ATOM 719 C CA . ASP A 1 104 ? -1.339 -19.445 -12.893 1.00 76.00 104 ASP A CA 1
ATOM 720 C C . ASP A 1 104 ? -2.284 -20.244 -11.975 1.00 76.00 104 ASP A C 1
ATOM 722 O O . ASP A 1 104 ? -3.511 -20.225 -12.097 1.00 76.00 104 ASP A O 1
ATOM 726 N N . SER A 1 105 ? -1.711 -20.950 -11.001 1.00 82.69 105 SER A N 1
ATOM 727 C CA . SER A 1 105 ? -2.436 -21.730 -10.011 1.00 82.69 105 SER A CA 1
ATOM 728 C C . SER A 1 105 ? -3.064 -20.842 -8.929 1.00 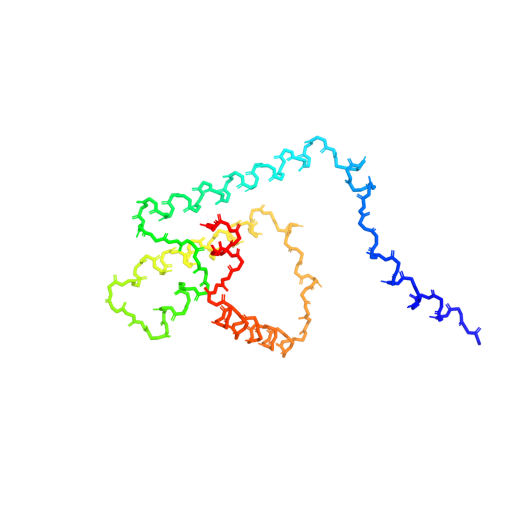82.69 105 SER A C 1
ATOM 730 O O . SER A 1 105 ? -2.466 -20.578 -7.882 1.00 82.69 105 SER A O 1
ATOM 732 N N . THR A 1 106 ? -4.334 -20.496 -9.133 1.00 84.88 106 THR A N 1
ATOM 733 C CA . THR A 1 106 ? -5.247 -19.943 -8.116 1.00 84.88 106 THR A CA 1
ATOM 734 C C . THR A 1 106 ? -5.169 -20.598 -6.725 1.00 84.88 106 THR A C 1
ATOM 736 O O . THR A 1 106 ? -5.168 -19.846 -5.746 1.00 84.88 106 THR A O 1
ATOM 739 N N . PRO A 1 107 ? -5.050 -21.936 -6.557 1.00 87.19 107 PRO A N 1
ATOM 740 C CA . PRO A 1 107 ? -4.924 -22.527 -5.221 1.00 87.19 107 PRO A CA 1
ATOM 741 C C . PRO A 1 107 ? -3.636 -22.119 -4.496 1.00 87.19 107 PRO A C 1
ATOM 743 O O . PRO A 1 107 ? -3.648 -21.954 -3.279 1.00 87.19 107 PRO A O 1
ATOM 746 N N . LEU A 1 108 ? -2.541 -21.906 -5.227 1.00 86.88 108 LEU A N 1
ATOM 747 C CA . LEU A 1 108 ? -1.263 -21.456 -4.667 1.00 86.88 108 LEU A CA 1
ATOM 748 C C . LEU A 1 108 ? -1.343 -19.999 -4.203 1.00 86.88 108 LEU A C 1
ATOM 750 O O . LEU A 1 108 ? -0.823 -19.681 -3.136 1.00 86.88 108 LEU A O 1
ATOM 754 N N . LEU A 1 109 ? -2.054 -19.134 -4.941 1.00 85.62 109 LEU A N 1
ATOM 755 C CA . LEU A 1 109 ? -2.338 -17.769 -4.482 1.00 85.62 109 LEU A CA 1
ATOM 756 C C . LEU A 1 109 ? -3.188 -17.764 -3.211 1.00 85.62 109 LEU A C 1
ATOM 758 O O . LEU A 1 109 ? -2.870 -17.037 -2.270 1.00 85.62 109 LEU A O 1
ATOM 762 N N . LEU A 1 110 ? -4.252 -18.573 -3.170 1.00 86.88 110 LEU A N 1
ATOM 763 C CA . LEU A 1 110 ? -5.122 -18.661 -1.996 1.00 86.88 110 LEU A CA 1
ATOM 764 C C . LEU A 1 110 ? -4.346 -19.145 -0.768 1.00 86.88 110 LEU A C 1
ATOM 766 O O . LEU A 1 110 ? -4.439 -18.546 0.304 1.00 86.88 110 LEU A O 1
ATOM 770 N N . LEU A 1 111 ? -3.560 -20.210 -0.936 1.00 90.75 111 LEU A N 1
ATOM 771 C CA . LEU A 1 111 ? -2.773 -20.796 0.140 1.00 90.75 111 LEU A CA 1
ATOM 772 C C . LEU A 1 111 ? -1.675 -19.833 0.605 1.00 90.75 111 LEU A C 1
ATOM 774 O O . LEU A 1 111 ? -1.533 -19.609 1.805 1.00 90.75 111 LEU A O 1
ATOM 778 N 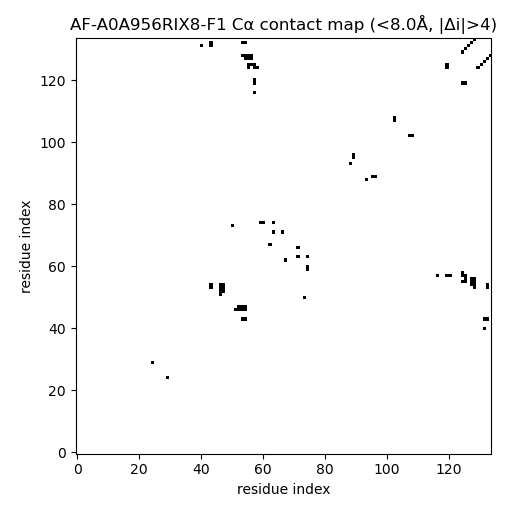N . GLY A 1 112 ? -0.957 -19.197 -0.325 1.00 87.00 112 GLY A N 1
ATOM 779 C CA . GLY A 1 112 ? 0.044 -18.178 -0.012 1.00 87.00 112 GLY A CA 1
ATOM 780 C C . GLY A 1 112 ? -0.552 -17.000 0.760 1.00 87.00 112 GLY A C 1
ATOM 781 O O . GLY A 1 112 ? -0.026 -16.620 1.805 1.00 87.00 112 GLY A O 1
ATOM 782 N N . GLY A 1 113 ? -1.697 -16.477 0.312 1.00 85.62 113 GLY A N 1
ATOM 783 C CA . GLY A 1 113 ? -2.419 -15.412 1.010 1.00 85.62 113 GLY A CA 1
ATOM 784 C C . GLY A 1 113 ? -2.867 -15.821 2.416 1.00 85.62 113 GLY A C 1
ATOM 785 O O . GLY A 1 113 ? -2.691 -15.056 3.366 1.00 85.62 113 GLY A O 1
ATOM 786 N N . ALA A 1 114 ? -3.381 -17.043 2.576 1.00 86.62 114 ALA A N 1
ATOM 787 C CA . ALA A 1 114 ? -3.779 -17.575 3.876 1.00 86.62 114 ALA A CA 1
ATOM 788 C C . ALA A 1 114 ? -2.582 -17.725 4.829 1.00 86.62 114 ALA A C 1
ATOM 790 O O . ALA A 1 114 ? -2.655 -17.268 5.971 1.00 86.62 114 ALA A O 1
ATOM 791 N N . LEU A 1 115 ? -1.463 -18.297 4.365 1.00 88.12 115 LEU A N 1
ATOM 792 C CA . LEU A 1 115 ? -0.245 -18.432 5.171 1.00 88.12 115 LEU A CA 1
ATOM 793 C C . LEU A 1 115 ? 0.320 -17.070 5.587 1.00 88.12 115 LEU A C 1
ATOM 795 O O . LEU A 1 115 ? 0.673 -16.894 6.752 1.00 88.12 115 LEU A O 1
ATOM 799 N N . VAL A 1 116 ? 0.369 -16.095 4.676 1.00 86.12 116 VAL A N 1
ATOM 800 C CA . VAL A 1 116 ? 0.821 -14.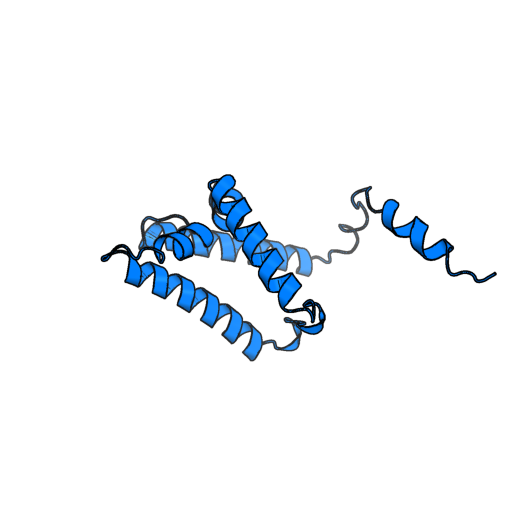728 4.990 1.00 86.12 116 VAL A CA 1
ATOM 801 C C . VAL A 1 116 ? -0.123 -14.061 5.995 1.00 86.12 116 VAL A C 1
ATOM 803 O O . VAL A 1 116 ? 0.330 -13.427 6.951 1.00 86.12 116 VAL A O 1
ATOM 806 N N . GLY A 1 117 ? -1.436 -14.241 5.836 1.00 83.50 117 GLY A N 1
ATOM 807 C CA . GLY A 1 117 ? -2.437 -13.753 6.785 1.00 83.50 117 GLY A CA 1
ATOM 808 C C . GLY A 1 117 ? -2.233 -14.317 8.194 1.00 83.50 117 GLY A C 1
ATOM 809 O O . GLY A 1 117 ? -2.167 -13.562 9.165 1.00 83.50 117 GLY A O 1
ATOM 810 N N . VAL A 1 118 ? -2.060 -15.634 8.311 1.00 85.12 118 VAL A N 1
ATOM 811 C CA . VAL A 1 118 ? -1.790 -16.300 9.596 1.00 85.12 118 VAL A CA 1
ATOM 812 C C . VAL A 1 118 ? -0.443 -15.853 10.176 1.00 85.12 118 VAL A C 1
ATOM 814 O O . VAL A 1 118 ? -0.374 -15.502 11.354 1.00 85.12 118 VAL A O 1
ATOM 817 N N . GLY A 1 119 ? 0.606 -15.783 9.354 1.00 85.25 119 GLY A N 1
ATOM 818 C CA . GLY A 1 119 ? 1.946 -15.359 9.766 1.00 85.25 119 GLY A CA 1
ATOM 819 C C . GLY A 1 119 ? 1.982 -13.930 10.310 1.00 85.25 119 GLY A C 1
ATOM 820 O O . GLY A 1 119 ? 2.487 -13.705 11.407 1.00 85.25 119 GLY A O 1
ATOM 821 N N . THR A 1 120 ? 1.377 -12.971 9.602 1.00 83.38 120 THR A N 1
ATOM 822 C CA . THR A 1 120 ? 1.300 -11.567 10.058 1.00 83.38 120 THR A CA 1
ATOM 823 C C . THR A 1 120 ? 0.497 -11.401 11.348 1.00 83.38 120 THR A C 1
ATOM 825 O O . THR A 1 120 ? 0.820 -10.548 12.176 1.00 83.38 120 THR A O 1
ATOM 828 N N . ARG A 1 121 ? -0.522 -12.243 11.568 1.00 80.62 121 ARG A N 1
ATOM 829 C CA . ARG A 1 121 ? -1.292 -12.236 12.818 1.00 80.62 121 ARG A CA 1
ATOM 830 C C . ARG A 1 121 ? -0.489 -12.803 13.989 1.00 80.62 121 ARG A C 1
ATOM 832 O O . ARG A 1 121 ? -0.545 -12.236 15.075 1.00 80.62 121 ARG A O 1
ATOM 839 N N . MET A 1 122 ? 0.268 -13.881 13.770 1.00 82.50 122 MET A N 1
ATOM 840 C CA . MET A 1 122 ? 1.153 -14.453 14.795 1.00 82.50 122 MET A CA 1
ATOM 841 C C . MET A 1 122 ? 2.328 -13.523 15.130 1.00 82.50 122 MET A C 1
ATOM 843 O O . MET A 1 122 ? 2.706 -13.419 16.291 1.00 82.50 122 MET A O 1
ATOM 847 N N . GLY A 1 123 ? 2.866 -12.807 14.138 1.00 79.75 123 GLY A N 1
ATOM 848 C CA . GLY A 1 123 ? 3.950 -11.836 14.313 1.00 79.75 123 GLY A CA 1
ATOM 849 C C . GLY A 1 123 ? 3.522 -10.464 14.847 1.00 79.75 123 GLY A C 1
ATOM 850 O O . GLY A 1 123 ? 4.343 -9.554 14.868 1.00 79.75 123 GLY A O 1
ATOM 851 N N . ASN A 1 124 ? 2.249 -10.284 15.230 1.00 76.94 124 ASN A N 1
ATOM 852 C CA . ASN A 1 124 ? 1.670 -9.011 15.686 1.00 76.94 124 ASN A CA 1
ATOM 853 C C . ASN A 1 124 ? 1.967 -7.815 14.749 1.00 76.94 124 ASN A C 1
ATOM 855 O O . ASN A 1 124 ? 2.071 -6.667 15.186 1.00 76.94 124 ASN A O 1
ATOM 859 N N . GLY A 1 125 ? 2.140 -8.072 13.449 1.00 73.19 125 GLY A N 1
ATOM 8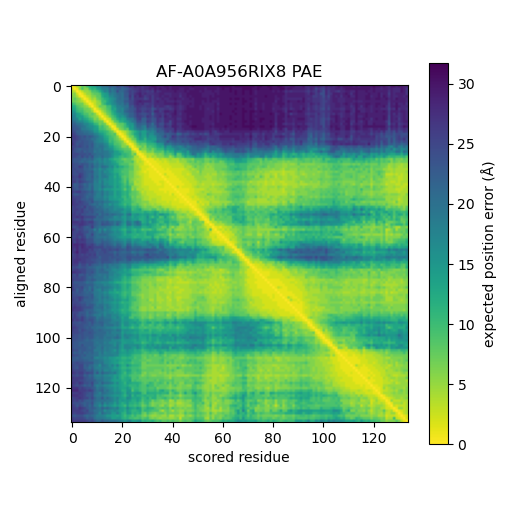60 C CA . GLY A 1 125 ? 2.752 -7.108 12.546 1.00 73.19 125 GLY A CA 1
ATOM 861 C C . GLY A 1 125 ? 2.814 -7.567 11.095 1.00 73.19 125 GLY A C 1
ATOM 862 O O . GLY A 1 125 ? 2.870 -8.752 10.784 1.00 73.19 125 GLY A O 1
ATOM 863 N N . CYS A 1 126 ? 2.816 -6.597 10.187 1.00 81.31 126 CYS A N 1
ATOM 864 C CA . CYS A 1 126 ? 3.093 -6.804 8.767 1.00 81.31 126 CYS A CA 1
ATOM 865 C C . CYS A 1 126 ? 4.345 -6.021 8.362 1.00 81.31 126 CYS A C 1
ATOM 867 O O . CYS A 1 126 ? 4.808 -5.159 9.113 1.00 81.31 126 CYS A O 1
ATOM 869 N N . THR A 1 127 ? 4.869 -6.299 7.168 1.00 78.62 127 THR A N 1
ATOM 870 C CA . THR A 1 127 ? 6.068 -5.640 6.623 1.00 78.62 127 THR A CA 1
ATOM 871 C C . THR A 1 127 ? 5.922 -4.122 6.546 1.00 78.62 127 THR A C 1
ATOM 873 O O . THR A 1 127 ? 6.894 -3.414 6.778 1.00 78.62 127 THR A O 1
ATOM 876 N N . SER A 1 128 ? 4.714 -3.598 6.313 1.00 73.94 128 SER A N 1
ATOM 877 C CA . SER A 1 128 ? 4.478 -2.150 6.334 1.00 73.94 128 SER A CA 1
ATOM 878 C C . SER A 1 128 ? 4.543 -1.573 7.753 1.00 73.94 128 SER A C 1
ATOM 880 O O . SER A 1 128 ? 5.166 -0.544 7.972 1.00 73.94 128 SER A O 1
ATOM 882 N N . GLY A 1 129 ? 3.950 -2.254 8.738 1.00 72.38 129 GLY A N 1
ATOM 883 C CA . GLY A 1 129 ? 3.876 -1.758 10.113 1.00 72.38 129 GLY A CA 1
ATOM 884 C C . GLY A 1 129 ? 5.211 -1.814 10.856 1.00 72.38 129 GLY A C 1
ATOM 885 O O . GLY A 1 129 ? 5.620 -0.809 11.419 1.00 72.38 129 GLY A O 1
ATOM 886 N N . HIS A 1 130 ? 5.888 -2.969 10.843 1.00 77.44 130 HIS A N 1
ATOM 887 C CA . HIS A 1 130 ? 7.186 -3.139 11.518 1.00 77.44 130 HIS A CA 1
ATOM 888 C C . HIS A 1 130 ? 8.375 -2.675 10.671 1.00 77.44 130 HIS A C 1
ATOM 890 O O . HIS A 1 130 ? 9.413 -2.359 11.230 1.00 77.44 130 HIS A O 1
ATOM 896 N N . GLY A 1 131 ? 8.257 -2.683 9.339 1.00 72.75 131 GLY A N 1
ATOM 897 C CA . GLY A 1 131 ? 9.370 -2.330 8.456 1.00 72.75 131 GLY A CA 1
ATOM 898 C C . GLY A 1 131 ? 9.421 -0.853 8.075 1.00 72.75 131 GLY A C 1
ATOM 899 O O . GLY A 1 131 ? 10.508 -0.314 7.927 1.00 72.75 131 GLY A O 1
ATOM 900 N N . VAL A 1 132 ? 8.268 -0.197 7.887 1.00 78.88 132 VAL A N 1
ATOM 901 C CA . VAL A 1 132 ? 8.218 1.207 7.428 1.00 78.88 132 VAL A CA 1
ATOM 902 C C . VAL A 1 132 ? 7.969 2.182 8.580 1.00 78.88 132 VAL A C 1
ATOM 904 O O . VAL A 1 132 ? 8.461 3.305 8.537 1.00 78.88 132 VAL A O 1
ATOM 907 N N . CYS A 1 133 ? 7.184 1.788 9.586 1.00 75.00 133 CYS A N 1
ATOM 908 C CA . CYS A 1 133 ? 6.771 2.672 10.682 1.00 75.00 133 CYS A CA 1
ATOM 909 C C . CYS A 1 133 ? 7.348 2.312 12.062 1.00 75.00 133 CYS A C 1
ATOM 911 O O . CYS A 1 133 ? 7.020 3.008 13.024 1.00 75.00 133 CYS A O 1
ATOM 913 N N . GLY A 1 134 ? 8.118 1.226 12.169 1.00 65.25 134 GLY A N 1
ATOM 914 C CA . GLY A 1 134 ? 8.808 0.798 13.392 1.00 65.25 134 GLY A CA 1
ATOM 915 C C . GLY A 1 134 ? 10.264 1.226 13.373 1.00 65.25 134 GLY A C 1
ATOM 916 O O . GLY A 1 134 ? 10.767 1.571 1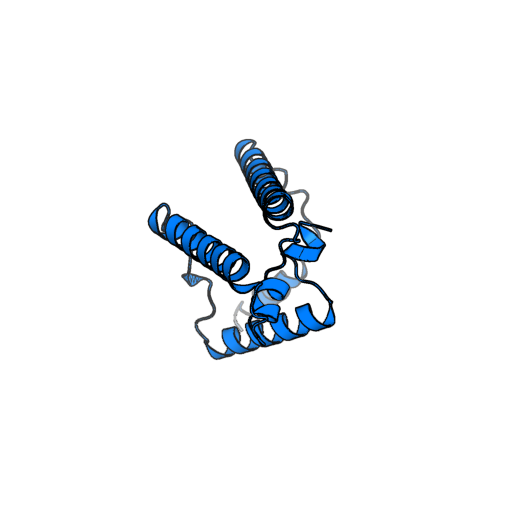4.462 1.00 65.25 134 GLY A O 1
#

pLDDT: mean 73.09, std 13.25, range [42.53, 90.94]